Protein AF-X0RWK3-F1 (afdb_monomer_lite)

Structure (mmCIF, N/CA/C/O backbone):
data_AF-X0RWK3-F1
#
_entry.id   AF-X0RWK3-F1
#
loop_
_atom_site.group_PDB
_atom_site.id
_atom_site.type_symbol
_atom_site.label_atom_id
_atom_site.label_alt_id
_atom_site.label_comp_id
_atom_site.label_asym_id
_atom_site.label_entity_id
_atom_site.label_seq_id
_atom_site.pdbx_PDB_ins_code
_atom_site.Cartn_x
_atom_site.Cartn_y
_atom_site.Cartn_z
_atom_site.occupancy
_atom_site.B_iso_or_equiv
_atom_site.auth_seq_id
_atom_site.auth_comp_id
_atom_site.auth_asym_id
_atom_site.auth_atom_id
_atom_site.pdbx_PDB_model_num
ATOM 1 N N . MET A 1 1 ? 25.882 -7.824 3.429 1.00 44.50 1 MET A N 1
ATOM 2 C CA . MET A 1 1 ? 25.748 -7.083 2.158 1.00 44.50 1 MET A CA 1
ATOM 3 C C . MET A 1 1 ? 24.284 -6.725 1.981 1.00 44.50 1 MET A C 1
ATOM 5 O O . MET A 1 1 ? 23.453 -7.600 2.186 1.00 44.50 1 MET A O 1
ATOM 9 N N . CYS A 1 2 ? 23.975 -5.459 1.708 1.00 46.00 2 CYS A N 1
ATOM 10 C CA . CYS A 1 2 ? 22.605 -4.953 1.629 1.00 46.00 2 CYS A CA 1
ATOM 11 C C . CYS A 1 2 ? 22.150 -4.993 0.163 1.00 46.00 2 CYS A C 1
ATOM 13 O O . CYS A 1 2 ? 22.785 -4.367 -0.685 1.00 46.00 2 CYS A O 1
ATOM 15 N N . THR A 1 3 ? 21.125 -5.792 -0.143 1.00 49.06 3 THR A N 1
ATOM 16 C CA . THR A 1 3 ? 20.569 -5.884 -1.501 1.00 49.06 3 THR A CA 1
ATOM 17 C C . THR A 1 3 ? 19.725 -4.632 -1.735 1.00 49.06 3 THR A C 1
ATOM 19 O O . THR A 1 3 ? 18.821 -4.397 -0.931 1.00 49.06 3 THR A O 1
ATOM 22 N N . PRO A 1 4 ? 20.016 -3.811 -2.758 1.00 48.91 4 PRO A N 1
ATOM 23 C CA . PRO A 1 4 ? 19.184 -2.654 -3.074 1.00 48.91 4 PRO A CA 1
ATOM 24 C C . PRO A 1 4 ? 17.765 -3.102 -3.453 1.00 48.91 4 PRO A C 1
ATOM 26 O O . PRO A 1 4 ? 17.570 -4.196 -3.991 1.00 48.91 4 PRO A O 1
ATOM 29 N N . ASP A 1 5 ? 16.772 -2.271 -3.145 1.00 61.28 5 ASP A N 1
ATOM 30 C CA . ASP A 1 5 ? 15.391 -2.495 -3.568 1.00 61.28 5 ASP A CA 1
ATOM 31 C C . ASP A 1 5 ? 15.217 -2.202 -5.072 1.00 61.28 5 ASP A C 1
ATOM 33 O O . ASP A 1 5 ? 16.141 -1.751 -5.754 1.00 61.28 5 ASP A O 1
ATOM 37 N N . LEU A 1 6 ? 14.034 -2.499 -5.611 1.00 55.66 6 LEU A N 1
ATOM 38 C CA . LEU A 1 6 ? 13.738 -2.418 -7.040 1.00 55.66 6 LEU A CA 1
ATOM 39 C C . LEU A 1 6 ? 13.907 -1.003 -7.619 1.00 55.66 6 LEU A C 1
ATOM 41 O O . LEU A 1 6 ? 14.140 -0.878 -8.816 1.00 55.66 6 LEU A O 1
ATOM 45 N N . GLN A 1 7 ? 13.832 0.044 -6.796 1.00 56.84 7 GLN A N 1
ATOM 46 C CA . GLN A 1 7 ? 14.069 1.433 -7.202 1.00 56.84 7 GLN A CA 1
ATOM 47 C C . GLN A 1 7 ? 15.552 1.835 -7.114 1.00 56.84 7 GLN A C 1
ATOM 49 O O . GLN A 1 7 ? 15.887 3.003 -7.266 1.00 56.84 7 GLN A O 1
ATOM 54 N N . GLY A 1 8 ? 16.463 0.893 -6.844 1.00 51.28 8 GLY A N 1
ATOM 55 C CA . GLY A 1 8 ? 17.895 1.174 -6.697 1.00 51.28 8 GLY A CA 1
ATOM 56 C C . GLY A 1 8 ? 18.262 1.852 -5.372 1.00 51.28 8 GLY A C 1
ATOM 57 O O . GLY A 1 8 ? 19.441 2.110 -5.121 1.00 51.28 8 GLY A O 1
ATOM 58 N N . SER A 1 9 ? 17.282 2.102 -4.500 1.00 55.75 9 SER A N 1
ATOM 59 C CA . SER A 1 9 ? 17.489 2.615 -3.149 1.00 55.75 9 SER A CA 1
ATOM 60 C C . SER A 1 9 ? 17.770 1.506 -2.131 1.00 55.75 9 SER A C 1
ATOM 62 O O . SER A 1 9 ? 17.694 0.311 -2.412 1.00 55.75 9 SER A O 1
ATOM 64 N N . GLN A 1 10 ? 18.140 1.906 -0.914 1.00 55.19 10 GLN A N 1
ATOM 65 C CA . GLN A 1 10 ? 18.317 1.005 0.226 1.00 55.19 10 GLN A CA 1
ATOM 66 C C . GLN A 1 10 ? 17.046 0.987 1.091 1.00 55.19 10 GLN A C 1
ATOM 68 O O . GLN A 1 10 ? 17.069 1.401 2.248 1.00 55.19 10 GLN A O 1
ATOM 73 N N . GLY A 1 11 ? 15.920 0.537 0.538 1.00 65.06 11 GLY A N 1
ATOM 74 C CA . GLY A 1 11 ? 14.693 0.294 1.293 1.00 65.06 11 GLY A CA 1
ATOM 75 C C . GLY A 1 11 ? 13.684 1.446 1.296 1.00 65.06 11 GLY A C 1
ATOM 76 O O . GLY A 1 11 ? 13.144 1.780 2.354 1.00 65.06 11 GLY A O 1
ATOM 77 N N . THR A 1 12 ? 13.367 2.023 0.135 1.00 81.88 12 THR A N 1
ATOM 78 C CA . THR A 1 12 ? 12.323 3.061 0.034 1.00 81.88 12 THR A CA 1
ATOM 79 C C . THR A 1 12 ? 10.929 2.458 0.205 1.00 81.88 12 THR A C 1
ATOM 81 O O . THR A 1 12 ? 10.473 1.652 -0.601 1.00 81.88 12 THR A O 1
ATOM 84 N N . PHE A 1 13 ? 10.228 2.841 1.272 1.00 89.94 13 PHE A 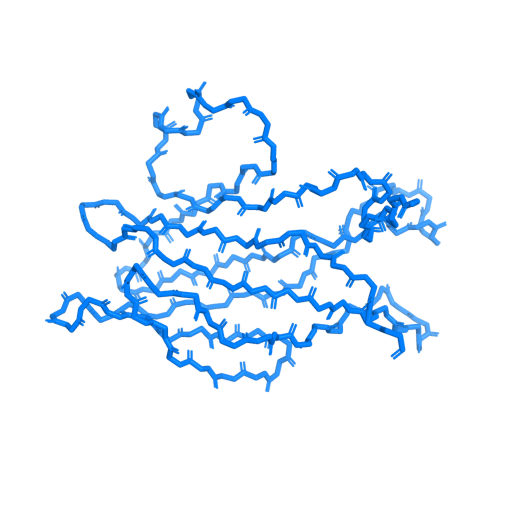N 1
ATOM 85 C CA . PHE A 1 13 ? 8.822 2.485 1.482 1.00 89.94 13 PHE A CA 1
ATOM 86 C C . PHE A 1 13 ? 7.895 3.485 0.778 1.00 89.94 13 PHE A C 1
ATOM 88 O O . PHE A 1 13 ? 8.272 4.634 0.543 1.00 89.94 13 PHE A O 1
ATOM 95 N N . SER A 1 14 ? 6.651 3.088 0.510 1.00 93.38 14 SER A N 1
ATOM 96 C CA . SER A 1 14 ? 5.601 4.019 0.073 1.00 93.38 14 SER A CA 1
ATOM 97 C C . SER A 1 14 ? 4.601 4.266 1.196 1.00 93.38 14 SER A C 1
ATOM 99 O O . SER A 1 14 ? 4.187 3.333 1.885 1.00 93.38 14 SER A O 1
ATOM 101 N N . PHE A 1 15 ? 4.184 5.513 1.369 1.00 95.19 15 PHE A N 1
ATOM 102 C CA . PHE A 1 15 ? 3.183 5.929 2.338 1.00 95.19 15 PHE A CA 1
ATOM 103 C C . PHE A 1 15 ? 1.996 6.575 1.634 1.00 95.19 15 PHE A C 1
ATOM 105 O O . PHE A 1 15 ? 2.149 7.545 0.900 1.00 95.19 15 PHE A O 1
ATOM 112 N N . TYR A 1 16 ? 0.810 6.041 1.889 1.00 97.06 16 TYR A N 1
ATOM 113 C CA . TYR A 1 16 ? -0.452 6.483 1.320 1.00 97.06 16 TYR A CA 1
ATOM 114 C C . TYR A 1 16 ? -1.243 7.184 2.407 1.00 97.06 16 TYR A C 1
ATOM 116 O O . TYR A 1 16 ? -1.494 6.581 3.451 1.00 97.06 16 TYR A O 1
ATOM 124 N N . THR A 1 17 ? -1.663 8.425 2.177 1.00 96.81 17 THR A N 1
ATOM 125 C CA . THR A 1 17 ? -2.485 9.137 3.161 1.00 96.81 17 THR A CA 1
ATOM 126 C C . THR A 1 17 ? -3.503 10.071 2.532 1.00 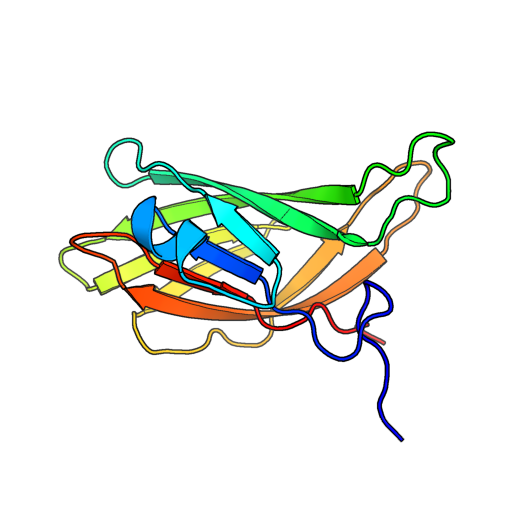96.81 17 THR A C 1
ATOM 128 O O . THR A 1 17 ? -3.239 10.707 1.510 1.00 96.81 17 THR A O 1
ATOM 131 N N . SER A 1 18 ? -4.678 10.151 3.157 1.00 96.31 18 SER A N 1
ATOM 132 C CA . SER A 1 18 ? -5.685 11.164 2.835 1.00 96.31 18 SER A CA 1
ATOM 133 C C . SER A 1 18 ? -5.515 12.469 3.621 1.00 96.31 18 SER A C 1
ATOM 135 O O . SER A 1 18 ? -6.275 13.410 3.401 1.00 96.31 18 SER A O 1
ATOM 137 N N . ASP A 1 19 ? -4.559 12.534 4.551 1.00 94.44 19 ASP A N 1
ATOM 138 C CA . ASP A 1 19 ? -4.245 13.741 5.318 1.00 94.44 19 ASP A CA 1
ATOM 139 C C . ASP A 1 19 ? -3.175 14.577 4.597 1.00 94.44 19 ASP A C 1
ATOM 141 O O . ASP A 1 19 ? -1.997 14.217 4.526 1.00 94.44 19 ASP A O 1
ATOM 145 N N . LYS A 1 20 ? -3.586 15.741 4.085 1.00 86.62 20 LYS A N 1
ATOM 146 C CA . LYS A 1 20 ? -2.700 16.672 3.369 1.00 86.62 20 LYS A CA 1
ATOM 147 C C . LYS A 1 20 ? -1.614 17.272 4.262 1.00 86.62 20 LYS A C 1
ATOM 149 O O . LYS A 1 20 ? -0.546 17.615 3.753 1.00 86.62 20 LYS A O 1
ATOM 154 N N . GLU A 1 21 ? -1.853 17.430 5.563 1.00 87.06 21 GLU A N 1
ATOM 155 C CA . GLU A 1 21 ? -0.831 17.944 6.478 1.00 87.06 21 GLU A CA 1
ATOM 156 C C . GLU A 1 21 ? 0.243 16.903 6.760 1.00 87.06 21 GLU A C 1
ATOM 158 O O . GLU A 1 21 ? 1.425 17.239 6.874 1.00 87.06 21 GLU A O 1
ATOM 163 N N . ARG A 1 22 ? -0.159 15.632 6.847 1.00 83.38 22 ARG A N 1
ATOM 164 C CA . ARG A 1 22 ? 0.753 14.517 7.102 1.00 83.38 22 ARG A CA 1
ATOM 165 C C . ARG A 1 22 ? 1.800 14.364 6.007 1.00 83.38 22 ARG A C 1
ATOM 167 O O . ARG A 1 22 ? 2.947 14.060 6.316 1.00 83.38 22 ARG A O 1
ATOM 174 N N . ILE A 1 23 ? 1.416 14.633 4.759 1.00 79.44 23 ILE A N 1
ATOM 175 C CA . ILE A 1 23 ? 2.318 14.620 3.599 1.00 79.44 23 ILE A CA 1
ATOM 176 C C . ILE A 1 23 ? 3.421 15.669 3.758 1.00 79.44 23 ILE A C 1
ATOM 178 O O . ILE A 1 23 ? 4.586 15.363 3.543 1.00 79.44 23 ILE A O 1
ATOM 182 N N . LYS A 1 24 ? 3.074 16.893 4.179 1.00 77.06 24 LYS A N 1
ATOM 183 C CA . LYS A 1 24 ? 4.041 17.997 4.326 1.00 77.06 24 LYS A CA 1
ATOM 184 C C . LYS A 1 24 ? 5.055 17.774 5.450 1.00 77.06 24 LYS A C 1
ATOM 186 O O . LYS A 1 24 ? 6.131 18.353 5.414 1.00 77.06 24 LYS A O 1
ATOM 191 N N . LYS A 1 25 ? 4.683 16.993 6.468 1.00 75.19 25 LYS A N 1
ATOM 192 C CA . LYS A 1 25 ? 5.485 16.765 7.680 1.00 75.19 25 LYS A CA 1
ATOM 193 C C . LYS A 1 25 ? 6.427 15.559 7.571 1.00 75.19 25 LYS A C 1
ATOM 195 O O . LYS A 1 25 ? 7.195 15.334 8.501 1.00 75.19 25 LYS A O 1
ATOM 200 N N . ARG A 1 26 ? 6.344 14.748 6.508 1.00 73.44 26 ARG A N 1
ATOM 201 C CA . ARG A 1 26 ? 7.178 13.547 6.356 1.00 73.44 26 ARG A CA 1
ATOM 202 C C . ARG A 1 26 ? 8.402 13.797 5.499 1.00 73.44 26 ARG A C 1
ATOM 204 O O . ARG A 1 26 ? 8.290 14.202 4.349 1.00 73.44 26 ARG A O 1
ATOM 211 N N . GLU A 1 27 ? 9.543 13.414 6.051 1.00 65.06 27 GLU A N 1
ATOM 212 C CA . GLU A 1 27 ? 10.804 13.273 5.337 1.00 65.06 27 GLU A CA 1
ATOM 213 C C . GLU A 1 27 ? 11.074 11.775 5.112 1.00 65.06 27 GLU A C 1
ATOM 215 O O . GLU A 1 27 ? 10.950 10.968 6.036 1.00 65.06 27 GLU A O 1
ATOM 220 N N . GLY A 1 28 ? 11.406 11.392 3.876 1.00 74.19 28 GLY A N 1
ATOM 221 C CA . GLY A 1 28 ? 11.727 10.010 3.502 1.00 74.19 28 GLY A CA 1
ATOM 222 C C . GLY A 1 28 ? 10.548 9.169 2.989 1.00 74.19 28 GLY A C 1
ATOM 223 O O . GLY A 1 28 ? 9.376 9.437 3.272 1.00 74.19 28 GLY A O 1
ATOM 224 N N . GLY A 1 29 ? 10.884 8.129 2.218 1.00 83.25 29 GLY A N 1
ATOM 225 C CA . GLY A 1 29 ? 9.911 7.306 1.495 1.00 83.25 29 GLY A CA 1
ATOM 226 C C . GLY A 1 29 ? 9.210 8.053 0.352 1.00 83.25 29 GLY A C 1
ATOM 227 O O . GLY A 1 29 ? 9.395 9.253 0.151 1.00 83.25 29 GLY A O 1
ATOM 228 N N . ILE A 1 30 ? 8.362 7.340 -0.386 1.00 87.50 30 ILE A N 1
ATOM 229 C CA . ILE A 1 30 ? 7.478 7.930 -1.399 1.00 87.50 30 ILE A CA 1
ATOM 230 C C . ILE A 1 30 ? 6.142 8.257 -0.738 1.00 87.50 30 ILE A C 1
ATOM 232 O O . ILE A 1 30 ? 5.449 7.360 -0.261 1.00 87.50 30 ILE A O 1
ATOM 236 N N . ASN A 1 31 ? 5.754 9.531 -0.727 1.00 91.31 31 ASN A N 1
ATOM 237 C CA . ASN A 1 31 ? 4.477 9.973 -0.169 1.00 91.31 31 ASN A CA 1
ATOM 238 C C . ASN A 1 31 ? 3.435 10.112 -1.289 1.00 91.31 31 ASN A C 1
ATOM 240 O O . ASN A 1 31 ? 3.563 10.965 -2.165 1.00 91.31 31 ASN A O 1
ATOM 244 N N . ILE A 1 32 ? 2.393 9.283 -1.248 1.00 93.12 32 ILE A N 1
ATOM 245 C CA . ILE A 1 32 ? 1.333 9.211 -2.255 1.00 93.12 32 ILE A CA 1
ATOM 246 C C . ILE A 1 32 ? 0.030 9.747 -1.637 1.00 93.12 32 ILE A C 1
ATOM 248 O O . ILE A 1 32 ? -0.590 9.057 -0.819 1.00 93.12 32 ILE A O 1
ATOM 252 N N . PRO A 1 33 ? -0.421 10.966 -1.997 1.00 94.88 33 PRO A N 1
ATOM 253 C CA . PRO A 1 33 ? -1.733 11.449 -1.582 1.00 94.88 33 PRO A CA 1
ATOM 254 C C . PRO A 1 33 ? -2.830 10.543 -2.135 1.00 94.88 33 PRO A C 1
ATOM 256 O O . PRO A 1 33 ? -2.822 10.188 -3.314 1.00 94.88 33 PRO A O 1
ATOM 259 N N . VAL A 1 34 ? -3.814 10.220 -1.302 1.00 96.81 34 VAL A N 1
ATOM 260 C CA . VAL A 1 34 ? -5.014 9.493 -1.724 1.00 96.81 34 VAL A CA 1
ATOM 261 C C . VAL A 1 34 ? -6.276 10.250 -1.343 1.00 96.81 34 VAL A C 1
ATOM 263 O O . VAL A 1 34 ? -6.303 11.015 -0.385 1.00 96.81 34 VAL A O 1
ATOM 266 N N . THR A 1 35 ? -7.343 10.033 -2.104 1.00 96.25 35 THR A N 1
ATOM 267 C CA . THR A 1 35 ? -8.664 10.605 -1.821 1.00 96.25 35 THR A CA 1
ATOM 268 C C . THR A 1 35 ? -9.654 9.472 -1.615 1.00 96.25 35 THR A C 1
ATOM 270 O O . THR A 1 35 ? -9.637 8.493 -2.363 1.00 96.25 35 THR A O 1
ATOM 273 N N . LEU A 1 36 ? -10.504 9.598 -0.596 1.00 94.38 36 LEU A N 1
ATOM 274 C CA . LEU A 1 36 ? -11.610 8.676 -0.380 1.00 94.38 36 LEU A CA 1
ATOM 275 C C . LEU A 1 36 ? -12.815 9.137 -1.200 1.00 94.38 36 LEU A C 1
ATOM 277 O O . LEU A 1 36 ? -13.308 10.248 -1.019 1.00 94.38 36 LEU A O 1
ATOM 281 N N . ASN A 1 37 ? -13.319 8.248 -2.046 1.00 94.94 37 ASN A N 1
ATOM 282 C CA . ASN A 1 37 ? -14.596 8.384 -2.732 1.00 94.94 37 ASN A CA 1
ATOM 283 C C . ASN A 1 37 ? -15.594 7.442 -2.045 1.00 94.94 37 ASN A C 1
ATOM 285 O O . ASN A 1 37 ? -15.700 6.260 -2.386 1.00 94.94 37 ASN A O 1
ATOM 289 N N . GLY A 1 38 ? -16.267 7.950 -1.010 1.00 93.44 38 GLY A N 1
ATOM 290 C CA . GLY A 1 38 ? -17.022 7.119 -0.070 1.00 93.44 38 GLY A CA 1
ATOM 291 C C . GLY A 1 38 ? -16.071 6.246 0.751 1.00 93.44 38 GLY A C 1
ATOM 292 O O . GLY A 1 38 ? -15.213 6.765 1.461 1.00 93.44 38 GLY A O 1
ATOM 293 N N . ASP A 1 39 ? -16.193 4.927 0.611 1.00 95.62 39 ASP A N 1
ATO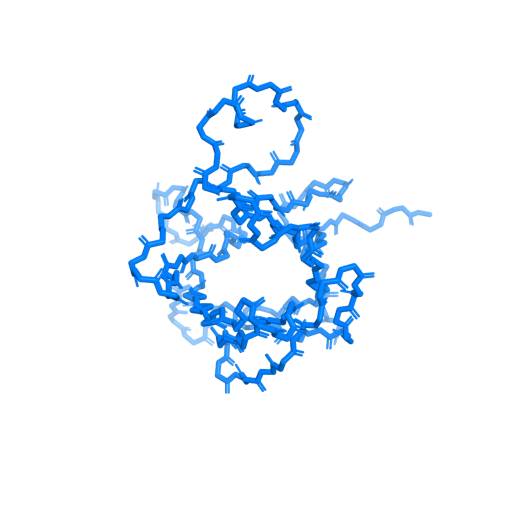M 294 C CA . ASP A 1 39 ? -15.305 3.951 1.257 1.00 95.62 39 ASP A CA 1
ATOM 295 C C . ASP A 1 39 ? -14.293 3.334 0.279 1.00 95.62 39 ASP A C 1
ATOM 297 O O . ASP A 1 39 ? -13.729 2.274 0.538 1.00 95.62 39 ASP A O 1
ATOM 301 N N . LYS A 1 40 ? -14.063 3.96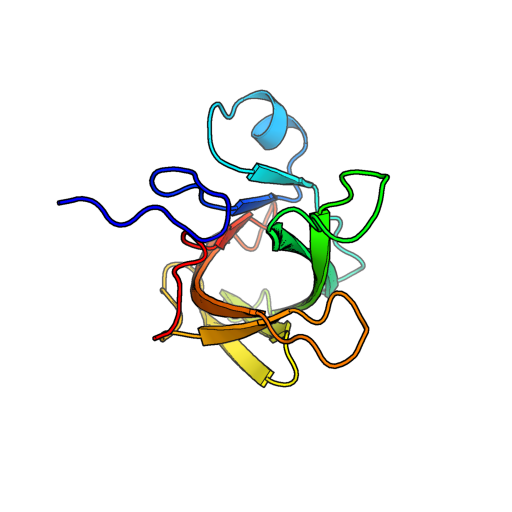6 -0.878 1.00 97.69 40 LYS A N 1
ATOM 302 C CA . LYS A 1 40 ? -13.133 3.475 -1.902 1.00 97.69 40 LYS A CA 1
ATOM 303 C C . LYS A 1 40 ? -11.990 4.449 -2.143 1.00 97.69 40 LYS A C 1
ATOM 305 O O . LYS A 1 40 ? -12.189 5.661 -2.159 1.00 97.69 40 LYS A O 1
ATOM 310 N N . ILE A 1 41 ? -10.810 3.902 -2.399 1.00 98.38 41 ILE A N 1
ATOM 311 C CA . ILE A 1 41 ? -9.618 4.624 -2.839 1.00 98.38 41 ILE A CA 1
ATOM 312 C C . ILE A 1 41 ? -9.111 3.945 -4.110 1.00 98.38 41 ILE A C 1
ATOM 314 O O . ILE A 1 41 ? -8.881 2.733 -4.128 1.00 98.38 41 ILE A O 1
ATOM 318 N N . GLU A 1 42 ? -8.909 4.731 -5.163 1.00 98.19 42 GLU A N 1
ATOM 319 C CA . GLU A 1 42 ? -8.191 4.309 -6.364 1.00 98.19 42 GLU A CA 1
ATOM 320 C C . GLU A 1 42 ? -6.849 5.039 -6.407 1.00 98.19 42 GLU A C 1
ATOM 322 O O . GLU A 1 42 ? -6.789 6.263 -6.307 1.00 98.19 42 GLU A O 1
ATOM 327 N N . THR A 1 43 ? -5.763 4.278 -6.487 1.00 97.44 43 THR A N 1
ATOM 328 C CA . THR A 1 43 ? -4.393 4.792 -6.461 1.00 97.44 43 THR A CA 1
ATOM 329 C C . THR A 1 43 ? -3.471 3.855 -7.247 1.00 97.44 43 THR A C 1
ATOM 331 O O . THR A 1 43 ? -3.927 3.006 -8.020 1.00 97.44 43 THR A O 1
ATOM 334 N N . TYR A 1 44 ? -2.163 4.005 -7.086 1.00 96.31 44 TYR A N 1
ATOM 335 C CA . TYR A 1 44 ? -1.153 3.195 -7.746 1.00 96.31 44 TYR A CA 1
ATOM 336 C C . TYR A 1 44 ? 0.019 2.901 -6.813 1.00 96.31 44 TYR A C 1
ATOM 338 O O . TYR A 1 44 ? 0.299 3.658 -5.892 1.00 96.31 44 TYR A O 1
ATOM 346 N N . ILE A 1 45 ? 0.730 1.817 -7.095 1.00 94.56 45 ILE A N 1
ATOM 347 C CA . ILE A 1 45 ? 2.059 1.552 -6.552 1.00 94.56 45 ILE A CA 1
ATOM 348 C C . ILE A 1 45 ? 3.076 2.077 -7.561 1.00 94.56 45 ILE A C 1
ATOM 350 O O . ILE A 1 45 ? 3.021 1.701 -8.735 1.00 94.56 45 ILE A O 1
ATOM 354 N N . SER A 1 46 ? 3.973 2.950 -7.103 1.00 90.06 46 SER A N 1
ATOM 355 C CA . SER A 1 46 ? 5.146 3.379 -7.868 1.00 90.06 46 SER A CA 1
ATOM 356 C C . SER A 1 46 ? 6.145 2.220 -7.943 1.00 90.06 46 SER A C 1
ATOM 358 O O . SER A 1 46 ? 6.498 1.633 -6.920 1.00 90.06 46 SER A O 1
ATOM 360 N N . GLY A 1 47 ? 6.495 1.819 -9.162 1.00 83.88 47 GLY A N 1
ATOM 361 C CA . GLY A 1 47 ? 7.470 0.776 -9.463 1.00 83.88 47 GLY A CA 1
ATOM 362 C C . GLY A 1 47 ? 8.859 1.350 -9.766 1.00 83.88 47 GLY A C 1
ATOM 363 O O . GLY A 1 47 ? 9.145 2.489 -9.407 1.00 83.88 47 GLY A O 1
ATOM 364 N N . PRO A 1 48 ? 9.740 0.568 -10.412 1.00 70.44 48 PRO A N 1
ATOM 365 C CA . PRO A 1 48 ? 11.024 1.071 -10.891 1.00 70.44 48 PRO A CA 1
ATOM 366 C C . PRO A 1 48 ? 10.853 2.050 -12.055 1.00 70.44 48 PRO A C 1
ATOM 368 O O . PRO A 1 48 ? 9.830 2.039 -12.752 1.00 70.44 48 PRO A O 1
ATOM 371 N N . GLU A 1 49 ? 11.895 2.845 -12.289 1.00 64.81 49 GLU A N 1
ATOM 372 C CA . GLU A 1 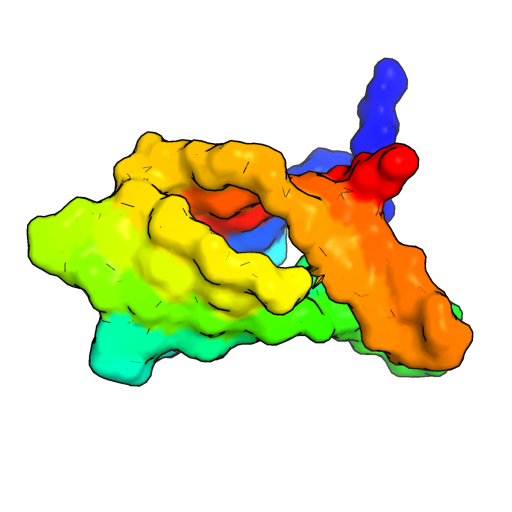49 ? 12.034 3.670 -13.488 1.00 64.81 49 GLU A CA 1
ATOM 373 C C . GLU A 1 49 ? 11.971 2.805 -14.753 1.00 64.81 49 GLU A C 1
ATOM 375 O O . GLU A 1 49 ? 12.539 1.707 -14.825 1.00 64.81 49 GLU A O 1
ATOM 380 N N . ASN A 1 50 ? 11.257 3.291 -15.767 1.00 59.84 50 ASN A N 1
ATOM 381 C CA . ASN A 1 50 ? 11.186 2.619 -17.054 1.00 59.84 50 ASN A CA 1
ATOM 382 C C . ASN A 1 50 ? 12.350 3.048 -17.954 1.00 59.84 50 ASN A C 1
ATOM 384 O O . ASN A 1 50 ? 12.190 3.910 -18.811 1.00 59.84 50 ASN A O 1
ATOM 388 N N . THR A 1 51 ? 13.501 2.390 -17.825 1.00 52.62 51 THR A N 1
ATOM 389 C CA . THR A 1 51 ? 14.709 2.690 -18.623 1.00 52.62 51 THR A CA 1
ATOM 390 C C . THR A 1 51 ? 14.563 2.444 -20.135 1.00 52.62 51 THR A C 1
ATOM 392 O O . THR A 1 51 ? 15.488 2.713 -20.899 1.00 52.62 51 THR A O 1
ATOM 395 N N . LEU A 1 52 ? 13.420 1.915 -20.589 1.00 54.28 52 LEU A N 1
ATOM 396 C CA . LEU A 1 52 ? 13.115 1.656 -22.001 1.00 54.28 52 LEU A CA 1
ATOM 397 C C . LEU A 1 52 ? 12.386 2.818 -22.686 1.00 54.28 52 LEU A C 1
ATOM 399 O O . LEU A 1 52 ? 12.289 2.832 -23.914 1.00 54.28 52 LEU A O 1
ATOM 403 N N . LEU A 1 53 ? 11.842 3.764 -21.918 1.00 55.28 53 LEU A N 1
ATOM 404 C CA . LEU A 1 53 ? 11.231 4.982 -22.438 1.00 55.28 53 LEU A CA 1
ATOM 405 C C . LEU A 1 53 ? 12.234 6.130 -22.280 1.00 55.28 53 LEU A C 1
ATOM 407 O O . LEU A 1 53 ? 12.874 6.253 -21.248 1.00 55.28 53 LEU A O 1
ATOM 411 N N . GLN A 1 54 ? 12.368 6.989 -23.297 1.00 50.31 54 GLN A N 1
ATOM 412 C CA . GLN A 1 54 ? 13.212 8.198 -23.214 1.00 50.31 54 GLN A CA 1
ATOM 413 C C . GLN A 1 54 ? 12.695 9.235 -22.202 1.00 50.31 54 GLN A C 1
ATOM 415 O O . GLN A 1 54 ? 13.399 10.189 -21.893 1.00 50.31 54 GLN A O 1
ATOM 420 N N . ASN A 1 55 ? 11.470 9.048 -21.708 1.00 51.84 55 ASN A N 1
ATOM 421 C CA . ASN A 1 55 ? 10.916 9.806 -20.603 1.00 51.84 55 ASN A CA 1
ATOM 422 C C . ASN A 1 55 ? 10.979 8.896 -19.378 1.00 51.84 55 ASN A C 1
ATOM 424 O O . ASN A 1 55 ? 10.340 7.842 -19.400 1.00 51.84 55 ASN A O 1
ATOM 428 N N . ASP A 1 56 ? 11.731 9.308 -18.357 1.00 53.38 56 ASP A N 1
ATOM 429 C CA . ASP A 1 56 ? 11.933 8.650 -17.057 1.00 53.38 56 ASP A CA 1
ATOM 430 C C . ASP A 1 56 ? 10.623 8.508 -16.242 1.00 53.38 56 ASP A C 1
ATOM 432 O O . ASP A 1 56 ? 10.508 8.942 -15.097 1.00 53.38 56 ASP A O 1
ATOM 436 N N . GLU A 1 57 ? 9.567 7.948 -16.832 1.00 65.94 57 GLU A N 1
ATOM 437 C CA . GLU A 1 57 ? 8.295 7.717 -16.162 1.00 65.94 57 GLU A CA 1
ATOM 438 C C . GLU A 1 57 ? 8.352 6.405 -15.372 1.00 65.94 57 GLU A C 1
ATOM 440 O O . GLU A 1 57 ? 8.573 5.317 -15.913 1.00 65.94 57 GLU A O 1
ATOM 445 N N . GLU A 1 58 ? 8.115 6.506 -14.064 1.00 73.94 58 GLU A N 1
ATOM 446 C CA . GLU A 1 58 ? 7.958 5.353 -13.181 1.00 73.94 58 GLU A CA 1
ATOM 447 C C . GLU A 1 58 ? 6.825 4.436 -13.659 1.00 73.94 58 GLU A C 1
ATOM 449 O O . GLU A 1 58 ? 5.709 4.878 -13.966 1.00 73.94 58 GLU A O 1
ATOM 454 N N . ILE A 1 59 ? 7.063 3.124 -13.635 1.00 85.00 59 ILE A N 1
ATOM 455 C CA . ILE A 1 59 ? 6.021 2.155 -13.978 1.00 85.00 59 ILE A CA 1
ATOM 456 C C . ILE A 1 59 ? 4.999 2.110 -12.843 1.00 85.00 59 ILE A C 1
ATOM 458 O O . ILE A 1 59 ? 5.300 1.673 -11.734 1.00 85.00 59 ILE A O 1
ATOM 462 N N . ARG A 1 60 ? 3.754 2.497 -13.123 1.00 90.19 60 ARG A N 1
ATOM 463 C CA . ARG A 1 60 ? 2.669 2.480 -12.132 1.00 90.19 60 ARG A CA 1
ATOM 464 C C . ARG A 1 60 ? 1.850 1.199 -12.208 1.00 90.19 60 ARG A C 1
ATOM 466 O O . ARG A 1 60 ? 1.431 0.771 -13.283 1.00 90.19 60 ARG A O 1
ATOM 473 N N . LEU A 1 61 ? 1.558 0.614 -11.050 1.00 93.00 61 LEU A N 1
ATOM 474 C CA . LEU A 1 61 ? 0.661 -0.533 -10.918 1.00 93.00 61 LEU A CA 1
ATOM 475 C C . LEU A 1 61 ? -0.641 -0.110 -10.221 1.00 93.00 61 LEU A C 1
ATOM 477 O O . LEU A 1 61 ? -0.573 0.315 -9.069 1.00 93.00 61 LEU A O 1
ATOM 481 N N . PRO A 1 62 ? -1.822 -0.242 -10.855 1.00 96.75 62 PRO A N 1
ATOM 482 C CA . PRO A 1 62 ? -3.087 0.133 -10.228 1.00 96.75 62 PRO A CA 1
ATOM 483 C C . PRO A 1 62 ? -3.348 -0.621 -8.920 1.00 96.75 62 PRO A C 1
ATOM 485 O O . PRO A 1 62 ? -3.212 -1.848 -8.858 1.00 96.75 62 PRO A O 1
ATOM 488 N N . LEU A 1 63 ? -3.767 0.123 -7.898 1.00 98.31 63 LEU A N 1
ATOM 489 C CA . LEU A 1 63 ? -4.166 -0.373 -6.587 1.00 98.31 63 LEU A CA 1
ATOM 490 C C . LEU A 1 63 ? -5.545 0.195 -6.244 1.00 98.31 63 LEU A C 1
ATOM 492 O O . LEU A 1 63 ? -5.743 1.410 -6.209 1.00 98.31 63 LEU A O 1
ATOM 496 N N . ARG A 1 64 ? -6.494 -0.690 -5.952 1.00 98.69 64 ARG A N 1
ATOM 497 C CA . ARG A 1 64 ? -7.810 -0.320 -5.424 1.00 98.69 64 ARG A CA 1
ATOM 498 C C . ARG A 1 64 ? -7.937 -0.784 -3.986 1.00 98.69 64 ARG A C 1
ATOM 500 O O . ARG A 1 64 ? -7.524 -1.893 -3.654 1.00 98.69 64 ARG A O 1
ATOM 507 N N . ILE A 1 65 ? -8.528 0.053 -3.145 1.00 98.62 65 ILE A N 1
ATOM 508 C CA . ILE A 1 65 ? -8.734 -0.219 -1.724 1.00 98.62 65 ILE A CA 1
ATOM 509 C C . ILE A 1 65 ? -10.196 0.079 -1.406 1.00 98.62 65 ILE A C 1
ATOM 511 O O . ILE A 1 65 ? -10.683 1.168 -1.699 1.00 98.62 65 ILE A O 1
ATOM 515 N N . SER A 1 66 ? -10.903 -0.888 -0.829 1.00 98.44 66 SER A N 1
ATOM 516 C CA . SER A 1 66 ? -12.260 -0.704 -0.300 1.00 98.44 66 SER A CA 1
ATOM 517 C C . SER A 1 66 ? -12.232 -0.867 1.214 1.00 98.44 66 SER A C 1
ATOM 519 O O . SER A 1 66 ? -11.772 -1.891 1.705 1.00 98.44 66 SER A O 1
ATOM 521 N N . ILE A 1 67 ? -12.691 0.134 1.949 1.00 98.00 67 ILE A N 1
ATOM 522 C CA . ILE A 1 67 ? -12.582 0.243 3.403 1.00 98.00 67 ILE A CA 1
ATOM 523 C C . ILE A 1 67 ? -13.867 -0.269 4.059 1.00 98.00 67 ILE A C 1
ATOM 525 O O . ILE A 1 67 ? -14.965 0.070 3.629 1.00 98.00 67 ILE A O 1
ATOM 529 N N . ASP A 1 68 ? -13.736 -1.040 5.135 1.00 96.88 68 ASP A N 1
ATOM 530 C CA . ASP A 1 68 ? -14.829 -1.349 6.058 1.00 96.88 68 ASP A CA 1
ATOM 531 C C . ASP A 1 68 ? -14.515 -0.709 7.417 1.00 96.88 68 ASP A C 1
ATOM 533 O O . ASP A 1 68 ? -13.758 -1.242 8.232 1.00 96.88 68 ASP A O 1
ATOM 537 N N . LYS A 1 69 ? -15.092 0.476 7.651 1.00 94.25 69 LYS A N 1
ATOM 538 C CA . LYS A 1 69 ? -14.865 1.254 8.879 1.00 94.25 69 LYS A CA 1
ATOM 539 C C . LYS A 1 69 ? -15.361 0.536 10.136 1.00 94.25 69 LYS A C 1
ATOM 541 O O . LYS A 1 69 ? -14.785 0.741 11.196 1.00 94.25 69 LYS A O 1
ATOM 546 N N . ASN A 1 70 ? -16.397 -0.299 10.026 1.00 95.00 70 ASN A N 1
ATOM 547 C CA . ASN A 1 70 ? -16.982 -0.987 11.179 1.00 95.00 70 ASN A CA 1
ATOM 548 C C . ASN A 1 70 ? -16.080 -2.116 11.685 1.00 95.00 70 ASN A C 1
ATOM 550 O O . ASN A 1 70 ? -16.069 -2.410 12.876 1.00 95.00 70 ASN A O 1
ATOM 554 N N . LYS A 1 71 ? -15.339 -2.752 10.775 1.00 96.00 71 LYS A N 1
ATOM 555 C CA . LYS A 1 71 ? -14.426 -3.860 11.086 1.00 96.00 71 LYS A CA 1
ATOM 556 C C . LYS A 1 71 ? -12.965 -3.442 11.215 1.00 96.00 71 LYS A C 1
ATOM 558 O O . LYS A 1 71 ? -12.123 -4.287 11.483 1.00 96.00 71 LYS A O 1
ATOM 563 N N . GLU A 1 72 ? -12.662 -2.166 10.989 1.00 96.75 72 GLU A N 1
ATOM 564 C CA . GLU A 1 72 ? -11.292 -1.655 10.913 1.00 96.75 72 GLU A CA 1
ATOM 565 C C . GLU A 1 72 ? -10.400 -2.460 9.944 1.00 96.75 72 GLU A C 1
ATOM 567 O O . GLU A 1 72 ? -9.215 -2.691 10.197 1.00 96.75 72 GLU A O 1
ATOM 572 N N . GLU A 1 73 ? -10.960 -2.850 8.795 1.00 97.75 73 GLU A N 1
ATOM 573 C CA . GLU A 1 73 ? -10.255 -3.578 7.735 1.00 97.75 73 GLU A CA 1
ATOM 574 C C . GLU A 1 73 ? -10.404 -2.895 6.370 1.00 97.75 73 GLU A C 1
ATOM 576 O O . GLU A 1 73 ? -11.265 -2.038 6.152 1.00 97.75 73 GLU A O 1
ATOM 581 N N . ALA A 1 74 ? -9.572 -3.300 5.414 1.00 98.25 74 ALA A N 1
ATOM 582 C CA . ALA A 1 74 ? -9.740 -2.949 4.014 1.00 98.25 74 ALA A CA 1
ATOM 583 C C . ALA A 1 74 ? -9.501 -4.148 3.093 1.00 98.25 74 ALA A C 1
ATOM 585 O O . ALA A 1 74 ? -8.730 -5.060 3.383 1.00 98.25 74 ALA A O 1
ATOM 586 N N . LEU A 1 75 ? -10.153 -4.121 1.940 1.00 98.62 75 LEU A N 1
ATOM 587 C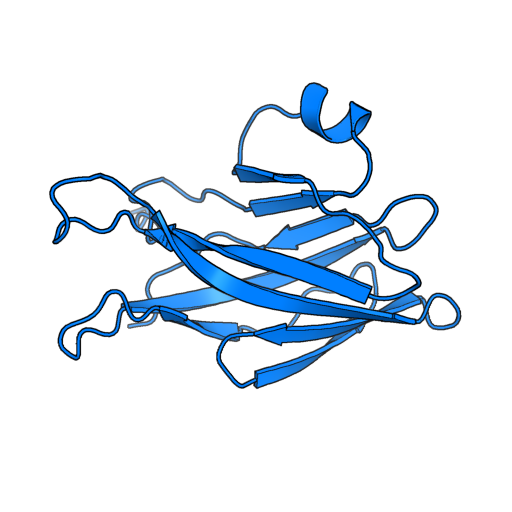 CA . LEU A 1 75 ? -10.000 -5.062 0.846 1.00 98.62 75 LEU A CA 1
ATOM 588 C C . LEU A 1 75 ? -9.144 -4.417 -0.243 1.00 98.62 75 LEU A C 1
ATOM 590 O O . LEU A 1 75 ? -9.563 -3.436 -0.858 1.00 98.62 75 LEU A O 1
ATOM 594 N N . LEU A 1 76 ? -7.950 -4.960 -0.466 1.00 98.62 76 LEU A N 1
ATOM 595 C CA . LEU A 1 76 ? -6.991 -4.465 -1.449 1.00 98.62 76 LEU A CA 1
ATOM 596 C C . LEU A 1 76 ? -7.046 -5.325 -2.711 1.00 98.62 76 LEU A C 1
ATOM 598 O O . LEU A 1 76 ? -7.060 -6.556 -2.632 1.00 98.62 76 LEU A O 1
ATOM 602 N N . GLU A 1 77 ? -7.024 -4.672 -3.869 1.00 98.62 77 GLU A N 1
ATOM 603 C CA . GLU A 1 77 ? -6.973 -5.288 -5.195 1.00 98.62 77 GLU A CA 1
ATOM 604 C C . GLU A 1 77 ? -5.804 -4.699 -5.985 1.00 98.62 77 GLU A C 1
ATOM 606 O O . GLU A 1 77 ? -5.765 -3.500 -6.268 1.00 98.62 77 GLU A O 1
ATOM 611 N N . VAL A 1 78 ? -4.830 -5.539 -6.325 1.00 97.62 78 VAL A N 1
ATOM 612 C CA . VAL A 1 78 ? -3.582 -5.120 -6.976 1.00 97.62 78 VAL A CA 1
ATOM 613 C C . VAL A 1 78 ? -2.967 -6.298 -7.708 1.00 97.62 78 VAL A C 1
ATOM 615 O O . VAL A 1 78 ? -3.070 -7.420 -7.236 1.00 97.62 78 VAL A O 1
ATOM 618 N N . SER A 1 79 ? -2.312 -6.092 -8.852 1.00 95.00 79 SER A N 1
ATOM 619 C CA . SER A 1 79 ? -1.623 -7.172 -9.589 1.00 95.00 79 SER A CA 1
ATOM 620 C C . SER A 1 79 ? -2.486 -8.422 -9.878 1.00 95.00 79 SER A C 1
ATOM 622 O O . SER A 1 79 ? -1.955 -9.528 -9.971 1.00 95.00 79 SER A O 1
ATOM 624 N N . GLY A 1 80 ? -3.812 -8.272 -9.995 1.00 95.31 80 GLY A N 1
ATOM 625 C CA . GLY A 1 80 ? -4.751 -9.384 -10.207 1.00 95.31 80 GLY A CA 1
ATOM 626 C C . GLY A 1 80 ? -5.058 -10.239 -8.968 1.00 95.31 80 GLY A C 1
ATOM 627 O O . GLY A 1 80 ? -5.759 -11.238 -9.089 1.00 95.31 80 GLY A O 1
ATOM 628 N N . GLN A 1 81 ? -4.566 -9.863 -7.785 1.00 96.75 81 GLN A N 1
ATOM 629 C CA . GLN A 1 81 ? -4.890 -10.502 -6.506 1.00 96.75 81 GLN A CA 1
ATOM 630 C C . GLN A 1 81 ? -5.794 -9.603 -5.660 1.00 96.75 81 GLN A C 1
ATOM 632 O O . GLN A 1 81 ? -5.753 -8.376 -5.765 1.00 96.75 81 GLN A O 1
ATOM 637 N N . LYS A 1 82 ? -6.576 -10.237 -4.783 1.00 98.25 82 LYS A N 1
ATOM 638 C CA . LYS A 1 82 ? -7.506 -9.588 -3.860 1.00 98.25 82 LYS A CA 1
ATOM 639 C C . LYS A 1 82 ? -7.328 -10.159 -2.459 1.00 98.25 82 LYS A C 1
ATOM 641 O O . LYS A 1 82 ? -7.314 -11.378 -2.299 1.00 98.25 82 LYS A O 1
ATOM 646 N N . PHE A 1 83 ? -7.162 -9.306 -1.451 1.00 98.56 83 PHE A N 1
ATOM 647 C CA . PHE A 1 83 ? -6.981 -9.751 -0.067 1.00 98.56 83 PHE A CA 1
ATOM 648 C C . PHE A 1 83 ? -7.487 -8.721 0.941 1.00 98.56 83 PHE A C 1
ATOM 650 O O . PHE A 1 83 ? -7.423 -7.518 0.701 1.00 98.56 83 PHE A O 1
ATOM 657 N N . LYS A 1 84 ? -7.981 -9.214 2.078 1.00 98.31 84 LYS A N 1
ATOM 658 C CA . LYS A 1 84 ? -8.326 -8.382 3.229 1.00 98.31 84 LYS A CA 1
ATOM 659 C C . LYS A 1 84 ? -7.086 -8.068 4.060 1.00 98.31 84 LYS A C 1
ATOM 661 O O . LYS A 1 84 ? -6.161 -8.882 4.120 1.00 98.31 84 LYS A O 1
ATOM 666 N N . LEU A 1 85 ? -7.086 -6.902 4.687 1.00 98.50 85 LEU A N 1
ATOM 667 C CA . LEU A 1 85 ? -6.045 -6.444 5.587 1.00 98.50 85 LEU A CA 1
ATOM 668 C C . LEU A 1 85 ? -6.669 -5.668 6.744 1.00 98.50 85 LEU A C 1
ATOM 670 O O . LEU A 1 85 ? -7.307 -4.639 6.534 1.00 98.50 85 LEU A O 1
ATOM 674 N N . GLU A 1 86 ? -6.462 -6.170 7.953 1.00 98.06 86 GLU A N 1
ATOM 675 C CA . GLU A 1 86 ? -6.858 -5.501 9.188 1.00 98.06 86 GLU A CA 1
ATOM 676 C C . GLU A 1 86 ? -5.870 -4.380 9.533 1.00 98.06 86 GLU A C 1
ATOM 678 O O . GLU A 1 86 ? -4.667 -4.465 9.241 1.00 98.06 86 GLU A O 1
ATOM 683 N N . LYS A 1 87 ? -6.373 -3.321 10.172 1.00 97.94 87 LYS A N 1
ATOM 684 C CA . LYS A 1 87 ? -5.541 -2.253 10.731 1.00 97.94 87 LYS A CA 1
ATOM 685 C C . LYS A 1 87 ? -4.497 -2.840 11.692 1.00 97.94 87 LYS A C 1
ATOM 687 O O . LYS A 1 87 ? -4.746 -3.811 12.399 1.00 97.94 87 LYS A O 1
ATOM 692 N N . HIS A 1 88 ? -3.316 -2.231 11.719 1.00 97.81 88 HIS A N 1
ATOM 693 C CA . HIS A 1 88 ? -2.175 -2.604 12.562 1.00 97.81 88 HIS A CA 1
ATOM 694 C C . HIS A 1 88 ? -1.617 -4.014 12.339 1.00 97.81 88 HIS A C 1
ATOM 696 O O . HIS A 1 88 ? -0.841 -4.512 13.154 1.00 97.81 88 HIS A O 1
ATOM 702 N N . THR A 1 89 ? -1.928 -4.628 11.199 1.00 96.69 89 THR A N 1
ATOM 703 C CA . THR A 1 89 ? -1.379 -5.926 10.815 1.00 96.69 89 THR A CA 1
ATOM 704 C C . THR A 1 89 ? -0.655 -5.812 9.483 1.00 96.69 89 THR A C 1
ATOM 706 O O . THR A 1 89 ? -1.085 -5.104 8.572 1.00 96.69 89 THR A O 1
ATOM 709 N N . PHE A 1 90 ? 0.475 -6.509 9.354 1.00 97.69 90 PHE A N 1
ATOM 710 C CA . PHE A 1 90 ? 1.120 -6.672 8.057 1.00 97.69 90 PHE A CA 1
ATOM 711 C C . PHE A 1 90 ? 0.405 -7.749 7.253 1.00 97.69 90 PHE A C 1
ATOM 713 O O . PHE A 1 90 ? 0.175 -8.854 7.747 1.00 97.69 90 PHE A O 1
ATOM 720 N N . SER A 1 91 ? 0.187 -7.498 5.966 1.00 98.06 91 SER A N 1
ATOM 721 C CA . SER A 1 91 ? -0.184 -8.567 5.049 1.00 98.06 91 SER A CA 1
ATOM 722 C C . SER A 1 91 ? 0.886 -9.670 5.054 1.00 98.06 91 SER A C 1
ATOM 724 O O . SER A 1 91 ? 2.062 -9.436 5.359 1.00 98.06 91 SER A O 1
ATOM 726 N N . GLY A 1 92 ? 0.521 -10.879 4.625 1.00 96.44 92 GLY A N 1
ATOM 727 C CA . GLY A 1 92 ? 1.523 -11.816 4.107 1.00 96.44 92 GLY A CA 1
ATOM 728 C C . GLY A 1 92 ? 2.296 -11.195 2.933 1.00 96.44 92 GLY A C 1
ATOM 729 O O . GLY A 1 92 ? 1.874 -10.172 2.383 1.00 96.44 92 GLY A O 1
ATOM 730 N N . TRP A 1 93 ? 3.411 -11.804 2.537 1.00 95.62 93 TRP A N 1
ATOM 731 C CA . TRP A 1 93 ? 4.165 -11.358 1.366 1.00 95.62 93 TRP A CA 1
ATOM 732 C C . TRP A 1 93 ? 3.299 -11.378 0.105 1.00 95.62 93 TRP A C 1
ATOM 734 O O . TRP A 1 93 ? 2.593 -12.351 -0.171 1.00 95.62 93 TRP A O 1
ATOM 744 N N . LYS A 1 94 ? 3.339 -10.283 -0.649 1.00 96.75 94 LYS A N 1
ATOM 745 C CA . LYS A 1 94 ? 2.577 -10.080 -1.878 1.00 96.75 94 LYS A CA 1
ATOM 746 C C . LYS A 1 94 ? 3.539 -9.955 -3.043 1.00 96.75 94 LYS A C 1
ATOM 748 O O . LYS A 1 94 ? 4.391 -9.073 -3.046 1.00 96.75 94 LYS A O 1
ATOM 753 N N . LYS A 1 95 ? 3.373 -10.836 -4.028 1.00 95.62 95 LYS A N 1
ATOM 754 C CA . LYS A 1 95 ? 4.091 -10.770 -5.300 1.00 95.62 95 LYS A CA 1
ATOM 755 C C . LYS A 1 95 ? 3.363 -9.796 -6.220 1.00 95.62 95 LYS A C 1
ATOM 757 O O . LYS A 1 95 ? 2.154 -9.918 -6.419 1.00 95.62 95 LYS A O 1
ATOM 762 N N . LEU A 1 96 ? 4.092 -8.833 -6.762 1.00 94.94 96 LEU A N 1
ATOM 763 C CA . LEU A 1 96 ? 3.603 -7.837 -7.707 1.00 94.94 96 LEU A CA 1
ATOM 764 C C . LEU A 1 96 ? 4.302 -8.041 -9.048 1.00 94.94 96 LEU A C 1
ATOM 766 O O . LEU A 1 96 ? 5.478 -8.395 -9.098 1.00 94.94 96 LEU A O 1
ATOM 770 N N . THR A 1 97 ? 3.580 -7.840 -10.147 1.00 92.88 97 THR A N 1
ATOM 771 C CA . THR A 1 97 ? 4.156 -7.898 -11.495 1.00 92.88 97 THR A CA 1
ATOM 772 C C . THR A 1 97 ? 3.898 -6.593 -12.230 1.00 92.88 97 THR A C 1
ATOM 774 O O . THR A 1 97 ? 2.766 -6.315 -12.628 1.00 92.88 97 THR A O 1
ATOM 777 N N . PHE A 1 98 ? 4.961 -5.830 -12.459 1.00 89.62 98 PHE A N 1
ATOM 778 C CA . PHE A 1 98 ? 4.951 -4.639 -13.302 1.00 89.62 98 PHE A CA 1
ATOM 779 C C . PHE A 1 98 ? 5.175 -5.040 -14.764 1.00 89.62 98 PHE A C 1
ATOM 781 O O . PHE A 1 98 ? 5.926 -5.976 -15.057 1.00 89.62 98 PHE A O 1
ATOM 788 N N . ARG A 1 99 ? 4.490 -4.356 -15.685 1.00 87.19 99 ARG A N 1
ATOM 789 C CA . ARG A 1 99 ? 4.501 -4.656 -17.126 1.00 87.19 99 ARG A CA 1
ATOM 790 C C . ARG A 1 99 ? 4.738 -3.368 -17.924 1.00 87.19 99 ARG A C 1
ATOM 792 O O . ARG A 1 99 ? 3.763 -2.791 -18.397 1.00 87.19 99 ARG A O 1
ATOM 799 N N . PRO A 1 100 ? 5.995 -2.907 -18.058 1.00 77.44 100 PRO A N 1
ATOM 800 C CA . PRO A 1 100 ? 6.316 -1.667 -18.776 1.00 77.44 100 PRO A CA 1
ATOM 801 C C . PRO A 1 100 ? 5.993 -1.698 -20.277 1.00 77.44 100 PRO A C 1
ATOM 803 O O . PRO A 1 100 ? 5.890 -0.648 -20.898 1.00 77.44 100 PRO A O 1
ATOM 806 N N . GLY A 1 101 ? 5.847 -2.886 -20.873 1.00 79.12 101 GLY A N 1
ATOM 807 C CA . GLY A 1 101 ? 5.615 -3.069 -22.308 1.00 79.12 101 GLY A CA 1
ATOM 808 C C . GLY A 1 101 ? 6.420 -4.244 -22.869 1.00 79.12 101 GLY A C 1
ATOM 809 O O . GLY A 1 101 ? 7.124 -4.925 -22.126 1.00 79.12 101 GLY A O 1
ATOM 810 N N . LEU A 1 102 ? 6.283 -4.510 -24.174 1.00 78.31 102 LEU A N 1
ATOM 811 C CA . LEU A 1 102 ? 7.111 -5.451 -24.961 1.00 78.31 102 LEU A CA 1
ATOM 812 C C . LEU A 1 102 ? 7.337 -6.848 -24.335 1.00 78.31 102 LEU A C 1
ATOM 814 O O . LEU A 1 102 ? 8.397 -7.446 -24.482 1.00 78.31 102 LEU A O 1
ATOM 818 N N . GLY A 1 103 ? 6.348 -7.385 -23.613 1.00 80.88 103 GLY A N 1
ATOM 819 C CA . GLY A 1 103 ? 6.445 -8.709 -22.977 1.00 80.88 103 GLY A CA 1
ATOM 820 C C . GLY A 1 103 ? 7.342 -8.775 -21.731 1.00 80.88 103 GLY A C 1
ATOM 821 O O . GLY A 1 103 ? 7.440 -9.838 -21.114 1.00 80.88 103 GLY A O 1
ATOM 822 N N . ILE A 1 104 ? 7.939 -7.656 -21.315 1.00 82.94 104 ILE A N 1
ATOM 823 C CA . ILE A 1 104 ? 8.814 -7.566 -20.144 1.00 82.94 104 ILE A CA 1
ATOM 824 C C . ILE A 1 104 ? 7.972 -7.598 -18.868 1.00 82.94 104 ILE A C 1
ATOM 826 O O . ILE A 1 104 ? 6.912 -6.971 -18.763 1.00 82.94 104 ILE A O 1
ATOM 830 N N . LYS A 1 105 ? 8.448 -8.359 -17.881 1.00 87.31 105 LYS A N 1
ATOM 831 C CA . LYS A 1 105 ? 7.825 -8.492 -16.563 1.00 87.31 105 LYS A CA 1
ATOM 832 C C . LYS A 1 105 ? 8.871 -8.243 -15.497 1.00 87.31 105 LYS A C 1
ATOM 834 O O . LYS A 1 105 ? 9.878 -8.942 -15.455 1.00 87.31 105 LYS A O 1
ATOM 839 N N . ILE A 1 106 ? 8.578 -7.308 -14.607 1.00 87.06 106 ILE A N 1
ATOM 840 C CA . ILE A 1 106 ? 9.397 -7.048 -13.428 1.00 87.06 106 ILE A CA 1
ATOM 841 C C . ILE A 1 106 ? 8.619 -7.552 -12.220 1.00 87.06 106 ILE A C 1
ATOM 843 O O . ILE A 1 106 ? 7.476 -7.142 -11.993 1.00 87.06 106 ILE A O 1
ATOM 847 N N . LYS A 1 107 ? 9.213 -8.488 -11.482 1.00 90.62 107 LYS A N 1
ATOM 848 C CA . LYS A 1 107 ? 8.601 -9.091 -10.300 1.00 90.62 107 LYS A CA 1
ATOM 849 C C . LYS A 1 107 ? 9.150 -8.431 -9.045 1.00 90.62 107 LYS A C 1
ATOM 851 O O . LYS A 1 107 ? 10.361 -8.295 -8.896 1.00 90.62 107 LYS A O 1
ATOM 856 N N . ALA A 1 108 ? 8.244 -8.060 -8.153 1.00 91.38 108 ALA A N 1
ATOM 857 C CA . ALA A 1 108 ? 8.578 -7.515 -6.849 1.00 91.38 108 ALA A CA 1
ATOM 858 C C . ALA A 1 108 ? 7.854 -8.284 -5.745 1.00 91.38 108 ALA A C 1
ATOM 860 O O . ALA A 1 108 ? 6.778 -8.842 -5.977 1.00 91.38 108 ALA A O 1
ATOM 861 N N . ILE A 1 109 ? 8.398 -8.253 -4.534 1.00 93.75 109 ILE A N 1
ATOM 862 C CA . ILE A 1 109 ? 7.752 -8.780 -3.336 1.00 93.75 109 ILE A CA 1
ATOM 863 C C . ILE A 1 109 ? 7.744 -7.728 -2.221 1.00 93.75 109 ILE A C 1
ATOM 865 O O . ILE A 1 109 ? 8.754 -7.085 -1.929 1.00 93.75 109 ILE A O 1
ATOM 869 N N . CYS A 1 110 ? 6.581 -7.527 -1.601 1.00 95.06 110 CYS A N 1
ATOM 870 C CA . CYS A 1 110 ? 6.376 -6.514 -0.563 1.00 95.06 110 CYS A CA 1
ATOM 871 C C . CYS A 1 110 ? 5.280 -6.923 0.434 1.00 95.06 110 CYS A C 1
ATOM 873 O O . CYS A 1 110 ? 4.630 -7.964 0.287 1.00 95.06 110 CYS A O 1
ATOM 875 N N . ARG A 1 111 ? 5.075 -6.109 1.472 1.00 97.19 111 ARG A N 1
ATOM 876 C CA . ARG A 1 111 ? 3.994 -6.244 2.455 1.00 97.19 111 ARG A CA 1
ATOM 877 C C . ARG A 1 111 ? 3.275 -4.910 2.619 1.00 97.19 111 ARG A C 1
ATOM 879 O O . ARG A 1 111 ? 3.886 -3.848 2.536 1.00 97.19 111 ARG A O 1
ATOM 886 N N . PHE A 1 112 ? 1.980 -4.992 2.884 1.00 98.38 112 PHE A N 1
ATOM 887 C CA . PHE A 1 112 ? 1.102 -3.855 3.137 1.00 98.38 112 PHE A CA 1
ATOM 888 C C . PHE A 1 112 ? 0.823 -3.758 4.635 1.00 98.38 112 PHE A C 1
ATOM 890 O O . PHE A 1 112 ? 0.735 -4.789 5.305 1.00 98.38 112 PHE A O 1
ATOM 897 N N . TYR A 1 113 ? 0.657 -2.545 5.148 1.00 98.38 113 TYR A N 1
ATOM 898 C CA . TYR A 1 113 ? 0.318 -2.287 6.547 1.00 98.38 113 TYR A CA 1
ATOM 899 C C . TYR A 1 113 ? -0.589 -1.064 6.653 1.00 98.38 113 TYR A C 1
ATOM 901 O O . TYR A 1 113 ? -0.203 0.021 6.227 1.00 98.38 113 TYR A O 1
ATOM 909 N N . ILE A 1 114 ? -1.786 -1.213 7.218 1.00 98.38 114 ILE A N 1
ATOM 910 C CA . ILE A 1 114 ? -2.710 -0.090 7.436 1.00 98.38 114 ILE A CA 1
ATOM 911 C C . ILE A 1 114 ? -2.483 0.447 8.847 1.00 98.38 114 ILE A C 1
ATOM 913 O O . ILE A 1 114 ? -2.742 -0.259 9.820 1.00 98.38 114 ILE A O 1
ATOM 917 N N . SER A 1 115 ? -2.007 1.686 8.972 1.00 97.56 115 SER A N 1
ATOM 918 C CA . SER A 1 115 ? -1.844 2.340 10.278 1.00 97.56 115 SER A CA 1
ATOM 919 C C . SER A 1 115 ? -3.114 3.047 10.733 1.00 97.56 115 SER A C 1
ATOM 921 O O . SER A 1 115 ? -3.350 3.160 11.929 1.00 97.56 115 SER A O 1
ATOM 923 N N . GLN A 1 116 ? -3.947 3.518 9.805 1.00 97.06 116 GLN A N 1
ATOM 924 C CA . GLN A 1 116 ? -5.171 4.233 10.148 1.00 97.06 116 GLN A CA 1
ATOM 925 C C . GLN A 1 116 ? -6.232 4.067 9.061 1.00 97.06 116 GLN A C 1
ATOM 927 O O . GLN A 1 116 ? -5.926 4.046 7.872 1.00 97.06 116 GLN A O 1
ATOM 932 N N . ILE A 1 117 ? -7.497 3.977 9.471 1.00 96.56 117 ILE A N 1
ATOM 933 C CA . ILE A 1 117 ? -8.652 3.952 8.560 1.00 96.56 117 ILE A CA 1
ATOM 934 C C . ILE A 1 117 ? -9.472 5.243 8.657 1.00 96.56 117 ILE A C 1
ATOM 936 O O . ILE A 1 117 ? -9.930 5.766 7.643 1.00 96.56 117 ILE A O 1
ATOM 940 N N . HIS A 1 118 ? -9.647 5.762 9.871 1.00 92.12 118 HIS A N 1
ATOM 941 C CA . HIS A 1 118 ? -10.414 6.966 10.181 1.00 92.12 118 HIS A CA 1
ATOM 942 C C . HIS A 1 118 ? -9.710 7.727 11.324 1.00 92.12 118 HIS A C 1
ATOM 944 O O . HIS A 1 118 ? -9.120 7.062 12.179 1.00 92.12 118 HIS A O 1
ATOM 950 N N . PRO A 1 119 ? -9.740 9.077 11.383 1.00 92.50 119 PRO A N 1
ATOM 951 C CA . PRO A 1 119 ? -10.435 10.021 10.488 1.00 92.50 119 PRO A CA 1
ATOM 952 C C . PRO A 1 119 ? -9.813 10.164 9.097 1.00 92.50 119 PRO A C 1
ATOM 954 O O . PRO A 1 119 ? -10.505 10.508 8.143 1.00 92.50 119 PRO A O 1
ATOM 957 N N . HIS A 1 120 ? -8.534 9.830 8.961 1.00 95.12 120 HIS A N 1
ATOM 958 C CA . HIS A 1 120 ? -7.843 9.776 7.678 1.00 95.12 120 HIS A CA 1
ATOM 959 C C . HIS A 1 120 ? -7.359 8.357 7.407 1.00 95.12 120 HIS A C 1
ATOM 961 O O . HIS A 1 120 ? -6.986 7.639 8.336 1.00 95.12 120 HIS A O 1
ATOM 967 N N . PHE A 1 121 ? -7.330 7.963 6.141 1.00 97.50 121 PHE A N 1
ATOM 968 C CA . PHE A 1 121 ? -6.703 6.711 5.755 1.00 97.50 121 PHE A CA 1
ATOM 969 C C . PHE A 1 121 ? -5.185 6.880 5.754 1.00 97.50 121 PHE A C 1
ATOM 971 O O . PHE A 1 121 ? -4.671 7.870 5.227 1.00 97.50 121 PHE A O 1
ATOM 978 N N . GLU A 1 122 ? -4.478 5.909 6.319 1.00 97.56 122 GLU A N 1
ATOM 979 C CA . GLU A 1 122 ? -3.028 5.801 6.270 1.00 97.56 122 GLU A CA 1
ATOM 980 C C . GLU A 1 122 ? -2.610 4.344 6.046 1.00 97.56 122 GLU A C 1
ATOM 982 O O . GLU A 1 122 ? -3.013 3.433 6.777 1.00 97.56 122 GLU A O 1
ATOM 987 N N . MET A 1 123 ? -1.752 4.124 5.053 1.00 97.94 123 MET A N 1
ATOM 988 C CA . MET A 1 123 ? -1.208 2.808 4.742 1.00 97.94 123 MET A CA 1
ATOM 989 C C . MET A 1 123 ? 0.247 2.917 4.303 1.00 97.94 123 MET A C 1
ATOM 991 O O . MET A 1 123 ? 0.648 3.864 3.633 1.00 97.94 123 MET A O 1
ATOM 995 N N . TYR A 1 124 ? 1.027 1.907 4.645 1.00 96.44 124 TYR A N 1
ATOM 996 C CA . TYR A 1 124 ? 2.400 1.728 4.225 1.00 96.44 124 TYR A CA 1
ATOM 997 C C . TYR A 1 124 ? 2.525 0.524 3.302 1.00 96.44 124 TYR A C 1
ATOM 999 O O . TYR A 1 124 ? 1.860 -0.502 3.480 1.00 96.44 124 TYR A O 1
ATOM 1007 N N . LEU A 1 125 ? 3.440 0.646 2.354 1.00 96.88 125 LEU A N 1
ATOM 1008 C CA . LEU A 1 125 ? 3.975 -0.442 1.558 1.00 96.88 125 LEU A CA 1
ATOM 1009 C C . LEU A 1 125 ? 5.462 -0.548 1.873 1.00 96.88 125 LEU A C 1
ATOM 1011 O O . LEU A 1 125 ? 6.183 0.443 1.760 1.00 96.88 125 LEU A O 1
ATOM 1015 N N . THR A 1 126 ? 5.923 -1.728 2.276 1.00 93.50 126 THR A N 1
ATOM 1016 C CA . THR A 1 126 ? 7.362 -1.969 2.445 1.00 93.50 126 THR A CA 1
ATOM 1017 C C . THR A 1 126 ? 8.094 -1.781 1.114 1.00 93.50 126 THR A C 1
ATOM 1019 O O . THR A 1 126 ? 7.450 -1.850 0.064 1.00 93.50 126 THR A O 1
ATOM 1022 N N . PRO A 1 127 ? 9.430 -1.654 1.129 1.00 91.44 127 PRO A N 1
ATOM 1023 C CA . PRO A 1 127 ? 10.203 -1.583 -0.101 1.00 91.44 127 PRO A CA 1
ATOM 1024 C C . PRO A 1 127 ? 9.865 -2.716 -1.064 1.00 91.44 127 PRO A C 1
ATOM 1026 O O . PRO A 1 127 ? 9.584 -3.850 -0.648 1.00 91.44 127 PRO A O 1
ATOM 1029 N N . LEU A 1 128 ? 9.856 -2.380 -2.351 1.00 90.44 128 LEU A N 1
ATOM 1030 C CA . LEU A 1 128 ? 9.669 -3.339 -3.426 1.00 90.44 128 LEU A CA 1
ATOM 1031 C C . LEU A 1 128 ? 10.967 -4.125 -3.586 1.00 90.44 128 LEU A C 1
ATOM 1033 O O . LEU A 1 128 ? 11.887 -3.672 -4.253 1.00 90.44 128 LEU A O 1
ATOM 1037 N N . ASN A 1 129 ? 11.067 -5.295 -2.965 1.00 86.31 129 ASN A N 1
ATOM 1038 C CA . ASN A 1 129 ? 12.254 -6.134 -3.114 1.00 86.31 129 ASN A CA 1
ATOM 1039 C C . ASN A 1 129 ? 12.159 -6.948 -4.406 1.00 86.31 129 ASN A C 1
ATOM 1041 O O . ASN A 1 129 ? 11.056 -7.299 -4.831 1.00 86.31 129 ASN A O 1
ATOM 1045 N N . LEU A 1 130 ? 13.302 -7.290 -5.000 1.00 78.56 130 LEU A N 1
ATOM 1046 C CA . LEU A 1 130 ? 13.348 -8.262 -6.092 1.00 78.56 130 LEU A CA 1
ATOM 1047 C C . LEU A 1 130 ? 12.840 -9.622 -5.593 1.00 78.56 130 LEU A C 1
ATOM 1049 O O . LEU A 1 130 ? 13.279 -10.114 -4.554 1.00 78.56 130 LEU A O 1
ATOM 1053 N N . ASP A 1 131 ? 11.897 -10.210 -6.327 1.00 73.50 131 ASP A N 1
ATOM 1054 C CA . ASP A 1 131 ? 11.437 -11.587 -6.114 1.00 73.50 131 ASP A CA 1
ATOM 1055 C C . ASP A 1 131 ? 12.299 -12.500 -7.009 1.00 73.50 131 ASP A C 1
ATOM 1057 O O . ASP A 1 131 ? 12.156 -12.394 -8.234 1.00 73.50 131 ASP A O 1
ATOM 1061 N N . PRO A 1 132 ? 13.226 -13.303 -6.444 1.00 59.00 132 PRO A N 1
ATOM 1062 C CA . PRO A 1 132 ? 14.152 -14.141 -7.212 1.00 59.00 132 PRO A CA 1
ATOM 1063 C C . PRO A 1 132 ? 13.460 -15.225 -8.055 1.00 59.00 132 PRO A C 1
ATOM 1065 O O . PRO A 1 132 ? 12.317 -15.635 -7.734 1.00 59.00 132 PRO A O 1
#

Secondary structure (DSSP, 8-state):
-PPPPTTSSSS--EEEES-HHHHHT--SSEEEE---BTTEEEEEEEEEE-TTSSS-PEEEEEEEEEEETTTTEEEEEETTEEEEEEBT-BPPPEEEEEEEETTEEEEEEE-EEEEE-SSS-EEEE---EE--

Radius of gyration: 14.85 Å; chains: 1; bounding box: 43×32×38 Å

Sequence (132 aa):
MCTPDLQGSQGTFSFYTSDKERIKKREGGINIPVTLNGDKIETYISGPENTLLQNDEEIRLPLRISIDKNKEEALLEVSGQKFKLEKHTFSGWKKLTFRPGLGIKIKAICRFYISQIHPHFEMYLTPLNLDP

pLDDT: mean 86.17, std 15.4, range [44.5, 98.69]

Foldseek 3Di:
DQDAFQQRHRKAKEKEKCDPVVQVPDDGHHYHYWDDPPQKTKDWDFGYFDPVDPDRDTQTWIKMWGDDPVQQKIWIDTQNDIDIDHAADKDDKDWHWTDPDDPDTFIWIWIKHWPDRPPMTMIMIIGGHGDD

Organism: NCBI:txid412755